Protein AF-A0A0R3K544-F1 (afdb_monomer_lite)

pLDDT: mean 79.7, std 16.11, range [45.56, 96.62]

Sequence (120 aa):
MPLTRHDHAAQSGVLLQFPVRGEALLVRLADLLRSRIADRGLERDPLFLLISRCPGSRLSIDRTAYVEFLADRCVYCVAIEAQPDTRVTVETTDFDTVVKLVVQYVAERLSEKVFLEAAS

Secondary structure (DSSP, 8-state):
---------------------HHHHHHHHHHHHHHHHHTTT-SS-S---EEE-SSSEEEE-SSSEEEEEETTTTEEEEEEEEETTEEEEEEES-HHHHHHHHHHHHHHHHHHHHHHHHT-

Foldseek 3Di:
DDDDDPPPPPPPDDPPPPPPQVLVVLVVLLVVVVVVVVVVVDPDDQFDQDWDPPPFTKGGGHPFWIWTQDRVVCWIWTWGAPDVVDIDIDIGNDVVVVSVVSVVVSVVVVVVVVVVVVVD

Structure (mmCIF, N/CA/C/O backbone):
data_AF-A0A0R3K544-F1
#
_entry.id   AF-A0A0R3K544-F1
#
loop_
_atom_site.group_PDB
_atom_site.id
_atom_site.type_symbol
_atom_site.label_atom_id
_atom_site.label_alt_id
_atom_site.label_comp_id
_atom_site.label_asym_id
_atom_site.label_entity_id
_atom_site.label_seq_id
_atom_site.pdbx_PDB_ins_code
_atom_site.Cartn_x
_atom_site.Cartn_y
_atom_site.Cartn_z
_atom_site.occupancy
_atom_site.B_iso_or_equiv
_atom_site.auth_seq_id
_atom_site.auth_comp_id
_atom_site.auth_asym_id
_atom_site.auth_atom_id
_atom_site.pdbx_PDB_model_num
ATOM 1 N N . MET A 1 1 ? 50.239 -41.769 -26.686 1.00 48.19 1 MET A N 1
ATOM 2 C CA . MET A 1 1 ? 49.863 -40.882 -25.563 1.00 48.19 1 MET A CA 1
ATOM 3 C C . MET A 1 1 ? 50.524 -39.539 -25.822 1.00 48.19 1 MET A C 1
ATOM 5 O O . MET A 1 1 ? 51.744 -39.526 -25.929 1.00 48.19 1 MET A O 1
ATOM 9 N N . PRO A 1 2 ? 49.738 -38.487 -26.103 1.00 45.56 2 PRO A N 1
ATOM 10 C CA . PRO A 1 2 ? 49.104 -37.731 -25.022 1.00 45.56 2 PRO A CA 1
ATOM 11 C C . PRO A 1 2 ? 47.591 -37.524 -25.206 1.00 45.56 2 PRO A C 1
ATOM 13 O O . PRO A 1 2 ? 47.064 -37.567 -26.313 1.00 45.56 2 PRO A O 1
ATOM 16 N N . LEU A 1 3 ? 46.909 -37.346 -24.073 1.00 48.44 3 LEU A N 1
ATOM 17 C CA . LEU A 1 3 ? 45.471 -37.119 -23.935 1.00 48.44 3 LEU A CA 1
ATOM 18 C C . LEU A 1 3 ? 45.138 -35.656 -24.247 1.00 48.44 3 LEU A C 1
ATOM 20 O O . LEU A 1 3 ? 45.611 -34.750 -23.561 1.00 48.44 3 LEU A O 1
ATOM 24 N N . THR A 1 4 ? 44.306 -35.427 -25.259 1.00 54.06 4 THR A N 1
ATOM 25 C CA . THR A 1 4 ? 43.736 -34.110 -25.550 1.00 54.06 4 THR A CA 1
ATOM 26 C C . THR A 1 4 ? 42.661 -33.815 -24.508 1.00 54.06 4 THR A C 1
ATOM 28 O O . THR A 1 4 ? 41.624 -34.474 -24.449 1.00 54.06 4 THR A O 1
ATOM 31 N N . ARG A 1 5 ? 42.944 -32.859 -23.625 1.00 48.91 5 ARG A N 1
ATOM 32 C CA . ARG A 1 5 ? 42.026 -32.396 -22.585 1.00 48.91 5 ARG A CA 1
ATOM 33 C C . ARG A 1 5 ? 40.910 -31.602 -23.269 1.00 48.91 5 ARG A C 1
ATOM 35 O O . ARG A 1 5 ? 41.166 -30.534 -23.814 1.00 48.91 5 ARG A O 1
ATOM 42 N N . HIS A 1 6 ? 39.694 -32.141 -23.281 1.00 52.12 6 HIS A N 1
ATOM 43 C CA . HIS A 1 6 ? 38.508 -31.369 -23.634 1.00 52.12 6 HIS A CA 1
ATOM 44 C C . HIS A 1 6 ? 38.269 -30.338 -22.528 1.00 52.12 6 HIS A C 1
ATOM 46 O O . HIS A 1 6 ? 37.836 -30.696 -21.432 1.00 52.12 6 HIS A O 1
ATOM 52 N N . ASP A 1 7 ? 38.567 -29.070 -22.809 1.00 49.38 7 ASP A N 1
ATOM 53 C CA . ASP A 1 7 ? 38.017 -27.959 -22.041 1.00 49.38 7 ASP A CA 1
ATOM 54 C C . ASP A 1 7 ? 36.500 -27.962 -22.254 1.00 49.38 7 ASP A C 1
ATOM 56 O O . ASP A 1 7 ? 35.989 -27.583 -23.310 1.00 49.38 7 ASP A O 1
ATOM 60 N N . HIS A 1 8 ? 35.765 -28.444 -21.251 1.00 47.38 8 HIS A N 1
ATOM 61 C CA . HIS A 1 8 ? 34.351 -28.132 -21.122 1.00 47.38 8 HIS A CA 1
ATOM 62 C C . HIS A 1 8 ? 34.268 -26.625 -20.888 1.00 47.38 8 HIS A C 1
ATOM 64 O O . HIS A 1 8 ? 34.478 -26.153 -19.771 1.00 47.38 8 HIS A O 1
ATOM 70 N N . ALA A 1 9 ? 33.982 -25.871 -21.949 1.00 55.28 9 ALA A N 1
ATOM 71 C CA . ALA A 1 9 ? 33.536 -24.497 -21.829 1.00 55.28 9 ALA A CA 1
ATOM 72 C C . ALA A 1 9 ? 32.324 -24.502 -20.892 1.00 55.28 9 ALA A C 1
ATOM 74 O O . ALA A 1 9 ? 31.241 -24.962 -21.262 1.00 55.28 9 ALA A O 1
ATOM 75 N N . ALA A 1 10 ? 32.534 -24.065 -19.650 1.00 57.62 10 ALA A N 1
ATOM 76 C CA . ALA A 1 10 ? 31.463 -23.831 -18.706 1.00 57.62 10 ALA A CA 1
ATOM 77 C C . ALA A 1 10 ? 30.540 -22.800 -19.355 1.00 57.62 10 ALA A C 1
ATOM 79 O O . ALA A 1 10 ? 30.882 -21.623 -19.470 1.00 57.62 10 ALA A O 1
ATOM 80 N N . GLN A 1 11 ? 29.402 -23.263 -19.868 1.00 57.41 11 GLN A N 1
ATOM 81 C CA . GLN A 1 11 ? 28.356 -22.386 -20.359 1.00 57.41 11 GLN A CA 1
ATOM 82 C C . GLN A 1 11 ? 27.816 -21.646 -19.137 1.00 57.41 11 GLN A C 1
ATOM 84 O O . GLN A 1 11 ? 26.978 -22.163 -18.401 1.00 57.41 11 GLN A O 1
ATOM 89 N N . SER A 1 12 ? 28.356 -20.456 -18.881 1.00 60.97 12 SER A N 1
ATOM 90 C CA . SER A 1 12 ? 27.802 -19.519 -17.914 1.00 60.97 12 SER A CA 1
ATOM 91 C C . SER A 1 12 ? 26.401 -19.145 -18.383 1.00 60.97 12 SER A C 1
ATOM 93 O O . SER A 1 12 ? 26.228 -18.289 -19.249 1.00 60.97 12 SER A O 1
ATOM 95 N N . GLY A 1 13 ? 25.395 -19.832 -17.847 1.00 60.75 13 GLY A N 1
ATOM 96 C CA . GLY A 1 13 ? 24.004 -19.452 -18.028 1.00 60.75 13 GLY A CA 1
ATOM 97 C C . GLY A 1 13 ? 23.790 -18.056 -17.449 1.00 60.75 13 GLY A C 1
ATOM 98 O O . GLY A 1 13 ? 24.100 -17.804 -16.286 1.00 60.75 13 GLY A O 1
ATOM 99 N N . VAL A 1 14 ? 23.277 -17.136 -18.262 1.00 62.38 14 VAL A N 1
ATOM 100 C CA . VAL A 1 14 ? 22.843 -15.820 -17.789 1.00 62.38 14 VAL A CA 1
ATOM 101 C C . VAL A 1 14 ? 21.546 -16.015 -17.011 1.00 62.38 14 VAL A C 1
ATOM 103 O O . VAL A 1 14 ? 20.535 -16.436 -17.573 1.00 62.38 14 VAL A O 1
ATOM 106 N N . LEU A 1 15 ? 21.570 -15.710 -15.714 1.00 56.66 15 LEU A N 1
ATOM 107 C CA . LEU A 1 15 ? 20.360 -15.632 -14.905 1.00 56.66 15 LEU A CA 1
ATOM 108 C C . LEU A 1 15 ? 19.552 -14.416 -15.377 1.00 56.66 15 LEU A C 1
ATOM 110 O O . LEU A 1 15 ? 19.841 -13.280 -15.005 1.00 56.66 15 LEU A O 1
ATOM 114 N N . LEU A 1 16 ? 18.548 -14.647 -16.220 1.00 50.59 16 LEU A N 1
ATOM 115 C CA . LEU A 1 16 ? 17.571 -13.620 -16.553 1.00 50.59 16 LEU A CA 1
ATOM 116 C C . LEU A 1 16 ? 16.723 -13.376 -15.306 1.00 50.59 16 LEU A C 1
ATOM 118 O O . LEU A 1 16 ? 15.916 -14.225 -14.923 1.00 50.59 16 LEU A O 1
ATOM 122 N N . GLN A 1 17 ? 16.906 -12.226 -14.657 1.00 51.94 17 GLN A N 1
ATOM 123 C CA . GLN A 1 17 ? 15.937 -11.779 -13.667 1.00 51.94 17 GLN A CA 1
ATOM 124 C C . GLN A 1 17 ? 14.638 -11.488 -14.412 1.00 51.94 17 GLN A C 1
ATOM 126 O O . GLN A 1 17 ? 14.507 -10.474 -15.096 1.00 51.94 17 GLN A O 1
ATOM 131 N N . PHE A 1 18 ? 13.689 -12.420 -14.327 1.00 47.06 18 PHE A N 1
ATOM 132 C CA . PHE A 1 18 ? 12.323 -12.147 -14.742 1.00 47.06 18 PHE A CA 1
ATOM 133 C C . PHE A 1 18 ? 11.859 -10.931 -13.942 1.00 47.06 18 PHE A C 1
ATOM 135 O O . PHE A 1 18 ? 11.926 -10.980 -12.710 1.00 47.06 18 PHE A O 1
ATOM 142 N N . PRO A 1 19 ? 11.428 -9.837 -14.592 1.00 56.94 19 PRO A N 1
ATOM 143 C CA . PRO A 1 19 ? 10.989 -8.663 -13.868 1.00 56.94 19 PRO A CA 1
ATOM 144 C C . PRO A 1 19 ? 9.764 -9.068 -13.057 1.00 56.94 19 PRO A C 1
ATOM 146 O O . PRO A 1 19 ? 8.675 -9.269 -13.603 1.00 56.94 19 PRO A O 1
ATOM 149 N N . VAL A 1 20 ? 9.947 -9.226 -11.747 1.00 58.62 20 VAL A N 1
ATOM 150 C CA . VAL A 1 20 ? 8.828 -9.278 -10.818 1.00 58.62 20 VAL A CA 1
ATOM 151 C C . VAL A 1 20 ? 8.130 -7.938 -10.988 1.00 58.62 20 VAL A C 1
ATOM 153 O O . VAL A 1 20 ? 8.653 -6.897 -10.598 1.00 58.62 20 VAL A O 1
ATOM 156 N N . ARG A 1 21 ? 6.987 -7.944 -11.679 1.00 76.44 21 ARG A N 1
ATOM 157 C CA . ARG A 1 21 ? 6.225 -6.722 -11.932 1.00 76.44 21 ARG A CA 1
ATOM 158 C C . ARG A 1 21 ? 5.836 -6.158 -10.571 1.00 76.44 21 ARG A C 1
ATOM 160 O O . ARG A 1 21 ? 5.149 -6.851 -9.825 1.00 76.44 21 ARG A O 1
ATOM 167 N N . GLY A 1 22 ? 6.256 -4.935 -10.245 1.00 79.94 22 GLY A N 1
ATOM 168 C CA . GLY A 1 22 ? 5.948 -4.329 -8.944 1.00 79.94 22 GLY A CA 1
ATOM 169 C C . GLY A 1 22 ? 4.445 -4.280 -8.644 1.00 79.94 22 GLY A C 1
ATOM 170 O O . GLY A 1 22 ? 4.031 -4.440 -7.500 1.00 79.94 22 GLY A O 1
ATOM 171 N N . GLU A 1 23 ? 3.614 -4.225 -9.689 1.00 83.81 23 GLU A N 1
ATOM 172 C CA . GLU A 1 23 ? 2.165 -4.460 -9.623 1.00 83.81 23 GLU A CA 1
ATOM 173 C C . GLU A 1 23 ? 1.794 -5.779 -8.923 1.00 83.81 23 GLU A C 1
ATOM 175 O O . GLU A 1 23 ? 0.951 -5.789 -8.028 1.00 83.81 23 GLU A O 1
ATOM 180 N N . ALA A 1 24 ? 2.421 -6.898 -9.296 1.00 88.00 24 ALA A N 1
ATOM 181 C CA . ALA A 1 24 ? 2.116 -8.210 -8.727 1.00 88.00 24 ALA A CA 1
ATOM 182 C C . ALA A 1 24 ? 2.466 -8.276 -7.234 1.00 88.00 24 ALA A C 1
ATOM 184 O O . ALA A 1 24 ? 1.766 -8.933 -6.461 1.00 88.00 24 ALA A O 1
ATOM 185 N N . LEU A 1 25 ? 3.515 -7.563 -6.816 1.00 90.50 25 LEU A N 1
ATOM 186 C CA . LEU A 1 25 ? 3.884 -7.454 -5.407 1.00 90.50 25 LEU A CA 1
ATOM 187 C C . LEU A 1 25 ? 2.853 -6.646 -4.611 1.00 90.50 25 LEU A C 1
ATOM 189 O O . LEU A 1 25 ? 2.497 -7.059 -3.508 1.00 90.50 25 LEU A O 1
ATOM 193 N N . LEU A 1 26 ? 2.296 -5.572 -5.182 1.00 91.31 26 LEU A N 1
ATOM 194 C CA . LEU A 1 26 ? 1.201 -4.823 -4.554 1.00 91.31 26 LEU A CA 1
ATOM 195 C C . LEU A 1 26 ? -0.074 -5.656 -4.411 1.00 91.31 26 LEU A C 1
ATOM 197 O O . LEU A 1 26 ? -0.702 -5.631 -3.354 1.00 91.31 26 LEU A O 1
ATOM 201 N N . VAL A 1 27 ? -0.437 -6.425 -5.442 1.00 89.31 27 VAL A N 1
ATOM 202 C CA . VAL A 1 27 ? -1.583 -7.346 -5.377 1.00 89.31 27 VAL A CA 1
ATOM 203 C C . VAL A 1 27 ? -1.372 -8.373 -4.266 1.00 89.31 27 VAL A C 1
ATOM 205 O O . VAL A 1 27 ? -2.234 -8.534 -3.404 1.00 89.31 27 VAL A O 1
ATOM 208 N N . ARG A 1 28 ? -0.189 -8.998 -4.218 1.00 91.44 28 ARG A N 1
ATOM 209 C CA . ARG A 1 28 ? 0.150 -9.975 -3.177 1.00 91.44 28 ARG A CA 1
ATOM 210 C C . ARG A 1 28 ? 0.118 -9.368 -1.774 1.00 91.44 28 ARG A C 1
ATOM 212 O O . ARG A 1 28 ? -0.333 -10.026 -0.841 1.00 91.44 28 ARG A O 1
ATOM 219 N N . LEU A 1 29 ? 0.594 -8.134 -1.609 1.00 93.00 29 LEU A N 1
ATOM 220 C CA . LEU A 1 29 ? 0.525 -7.425 -0.333 1.00 93.00 29 LEU A CA 1
ATOM 221 C C . LEU A 1 29 ? -0.924 -7.184 0.094 1.00 93.00 29 LEU A C 1
ATOM 223 O O . LEU A 1 29 ? -1.259 -7.443 1.247 1.00 93.00 29 LEU A O 1
ATOM 227 N N . ALA A 1 30 ? -1.788 -6.753 -0.826 1.00 92.44 30 ALA A N 1
ATOM 228 C CA . ALA A 1 30 ? -3.206 -6.562 -0.539 1.00 92.44 30 ALA A CA 1
ATOM 229 C C . ALA A 1 30 ? -3.866 -7.863 -0.062 1.00 92.44 30 ALA A C 1
ATOM 231 O O . ALA A 1 30 ? -4.551 -7.861 0.957 1.00 92.44 30 ALA A O 1
ATOM 232 N N . ASP A 1 31 ? -3.613 -8.980 -0.747 1.00 91.44 31 ASP A N 1
ATOM 233 C CA . ASP A 1 31 ? -4.178 -10.283 -0.380 1.00 91.44 31 ASP A CA 1
ATOM 234 C C . ASP A 1 31 ? -3.690 -10.762 0.992 1.00 91.44 31 ASP A C 1
ATOM 236 O O . ASP A 1 31 ? -4.486 -11.232 1.808 1.00 91.44 31 ASP A O 1
ATOM 240 N N . LEU A 1 32 ? -2.398 -10.582 1.288 1.00 91.56 32 LEU A N 1
ATOM 241 C CA . LEU A 1 32 ? -1.837 -10.900 2.601 1.00 91.56 32 LEU A CA 1
ATOM 242 C C . LEU A 1 32 ? -2.482 -10.067 3.713 1.00 91.56 32 LEU A C 1
ATOM 244 O O . LEU A 1 32 ? -2.833 -10.616 4.756 1.00 91.56 32 LEU A O 1
ATOM 248 N N . LEU A 1 33 ? -2.657 -8.762 3.501 1.00 90.75 33 LEU A N 1
ATOM 249 C CA . LEU A 1 33 ? -3.295 -7.884 4.482 1.00 90.75 33 LEU A CA 1
ATOM 250 C C . LEU A 1 33 ? -4.760 -8.271 4.706 1.00 90.75 33 LEU A C 1
ATOM 252 O O . LEU A 1 33 ? -5.170 -8.426 5.854 1.00 90.75 33 LEU A O 1
ATOM 256 N N . ARG A 1 34 ? -5.520 -8.516 3.631 1.00 89.25 34 ARG A N 1
ATOM 257 C CA . ARG A 1 34 ? -6.9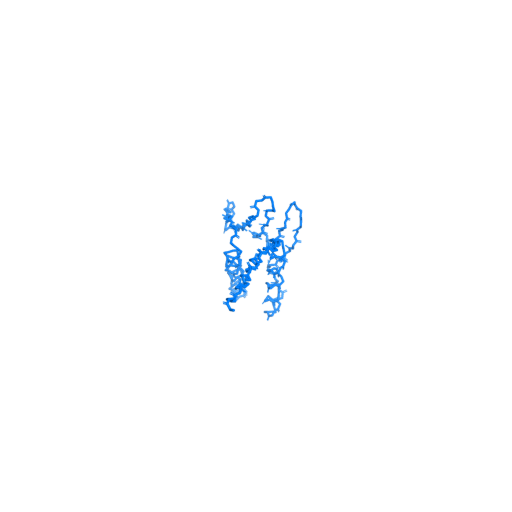22 -8.958 3.719 1.00 89.25 34 ARG A CA 1
ATOM 258 C C . ARG A 1 34 ? -7.058 -10.255 4.503 1.00 89.25 34 ARG A C 1
ATOM 260 O O . ARG A 1 34 ? -7.891 -10.323 5.398 1.00 89.25 34 ARG A O 1
ATOM 267 N N . SER A 1 35 ? -6.219 -11.254 4.218 1.00 87.69 35 SER A N 1
ATOM 268 C CA . SER A 1 35 ? -6.220 -12.518 4.966 1.00 87.69 35 SER A CA 1
ATOM 269 C C . SER A 1 35 ? -5.984 -12.277 6.457 1.00 87.69 35 SER A C 1
ATOM 271 O O . SER A 1 35 ? -6.729 -12.778 7.289 1.00 87.69 35 SER A O 1
ATOM 273 N N . ARG A 1 36 ? -4.988 -11.452 6.802 1.00 83.94 36 ARG A N 1
ATOM 274 C CA . ARG A 1 36 ? -4.642 -11.157 8.200 1.00 83.94 36 ARG A CA 1
ATOM 275 C C . ARG A 1 36 ? -5.725 -10.387 8.950 1.00 83.94 36 ARG A C 1
ATOM 277 O O . ARG A 1 36 ? -5.818 -10.532 10.165 1.00 83.94 36 ARG A O 1
ATOM 284 N N . ILE A 1 37 ? -6.483 -9.538 8.261 1.00 82.69 37 ILE A N 1
ATOM 285 C CA . ILE A 1 37 ? -7.584 -8.773 8.858 1.00 82.69 37 ILE A CA 1
ATOM 286 C C . ILE A 1 37 ? -8.829 -9.649 8.994 1.00 82.69 37 ILE A C 1
ATOM 288 O O . ILE A 1 37 ? -9.467 -9.622 10.044 1.00 82.69 37 ILE A O 1
ATOM 292 N N . ALA A 1 38 ? -9.136 -10.471 7.986 1.00 81.56 38 ALA A N 1
ATOM 293 C CA . ALA A 1 38 ? -10.237 -11.429 8.038 1.00 81.56 38 ALA A CA 1
ATOM 294 C C . ALA A 1 38 ? -10.090 -12.390 9.230 1.00 81.56 38 ALA A C 1
ATOM 296 O O . ALA A 1 38 ? -11.053 -12.598 9.966 1.00 81.56 38 ALA A O 1
ATOM 297 N N . ASP A 1 39 ? -8.869 -12.869 9.498 1.00 78.12 39 ASP A N 1
ATOM 298 C CA . ASP A 1 39 ? -8.557 -13.715 10.660 1.00 78.12 39 ASP A CA 1
ATOM 299 C C . ASP A 1 39 ? -8.848 -13.035 12.016 1.00 78.12 39 ASP A C 1
ATOM 301 O O . ASP A 1 39 ? -8.950 -13.713 13.038 1.00 78.12 39 ASP A O 1
ATOM 305 N N . ARG A 1 40 ? -8.977 -11.700 12.058 1.00 74.88 40 ARG A N 1
ATOM 306 C CA . ARG A 1 40 ? -9.263 -10.930 13.283 1.00 74.88 40 ARG A CA 1
ATOM 307 C C . ARG A 1 40 ? -10.753 -10.673 13.529 1.00 74.88 40 ARG A C 1
ATOM 309 O O . ARG A 1 40 ? -11.080 -10.179 14.602 1.00 74.88 40 ARG A O 1
ATOM 316 N N . GLY A 1 41 ? -11.642 -10.983 12.579 1.00 64.81 41 GLY A N 1
ATOM 317 C CA . GLY A 1 41 ? -13.098 -10.891 12.773 1.00 64.81 41 GLY A CA 1
ATOM 318 C C . GLY A 1 41 ? -13.638 -9.482 13.065 1.00 64.81 41 GLY A C 1
ATOM 319 O O . GLY A 1 41 ? -14.591 -9.335 13.826 1.00 64.81 41 GLY A O 1
ATOM 320 N N . LEU A 1 42 ? -13.025 -8.431 12.510 1.00 66.06 42 LEU A N 1
ATOM 321 C CA . LEU A 1 42 ? -13.450 -7.044 12.738 1.00 66.06 42 LEU A CA 1
ATOM 322 C C . LEU A 1 42 ? -14.724 -6.707 11.935 1.00 66.06 42 LEU A C 1
ATOM 324 O O . LEU A 1 42 ? -14.676 -6.578 10.718 1.00 66.06 42 LEU A O 1
ATOM 328 N N . GLU A 1 43 ? -15.845 -6.489 12.630 1.00 58.91 43 GLU A N 1
ATOM 329 C CA . GLU A 1 43 ? -17.176 -6.161 12.063 1.00 58.91 43 GLU A CA 1
ATOM 330 C C . GLU A 1 43 ? -17.231 -4.835 11.266 1.00 58.91 43 GLU A C 1
ATOM 332 O O . GLU A 1 43 ? -18.124 -4.615 10.449 1.00 58.91 43 GLU A O 1
ATOM 337 N N . ARG A 1 44 ? -16.271 -3.927 11.484 1.00 59.84 44 ARG A N 1
ATOM 338 C CA . ARG A 1 44 ? -16.089 -2.691 10.704 1.00 59.84 44 ARG A CA 1
ATOM 339 C C . ARG A 1 44 ? -14.615 -2.527 10.373 1.00 59.84 44 ARG A C 1
ATOM 341 O O . ARG A 1 44 ? -13.851 -2.078 11.228 1.00 59.84 44 ARG A O 1
ATOM 348 N N . ASP A 1 45 ? -14.232 -2.897 9.156 1.00 64.38 45 ASP A N 1
ATOM 349 C CA . ASP A 1 45 ? -12.868 -2.716 8.662 1.00 64.38 45 ASP A CA 1
ATOM 350 C C . ASP A 1 45 ? -12.640 -1.237 8.278 1.00 64.38 45 ASP A C 1
ATOM 352 O O . ASP A 1 45 ? -13.323 -0.730 7.382 1.00 64.38 45 ASP A O 1
ATOM 356 N N . PRO A 1 46 ? -11.744 -0.496 8.963 1.00 72.81 46 PRO A N 1
ATOM 357 C CA . PRO A 1 46 ? -11.382 0.863 8.560 1.00 72.81 46 PRO A CA 1
ATOM 358 C C . PRO A 1 46 ? -10.519 0.882 7.288 1.00 72.81 46 PRO A C 1
ATOM 360 O O . PRO A 1 46 ? -10.330 1.944 6.693 1.00 72.81 46 PRO A O 1
ATOM 363 N N . LEU A 1 47 ? -9.996 -0.276 6.883 1.00 86.19 47 LEU A N 1
ATOM 364 C CA . LEU A 1 47 ? -9.150 -0.455 5.717 1.00 86.19 47 LEU A CA 1
ATOM 365 C C . LEU A 1 47 ? -10.007 -0.956 4.549 1.00 86.19 47 LEU A C 1
ATOM 367 O O . LEU A 1 47 ? -10.901 -1.780 4.708 1.00 86.19 47 LEU A O 1
ATOM 371 N N . PHE A 1 48 ? -9.742 -0.450 3.347 1.00 88.19 48 PHE A N 1
ATOM 372 C CA . PHE A 1 48 ? -10.442 -0.884 2.130 1.00 88.19 48 PHE A CA 1
ATOM 373 C C . PHE A 1 48 ? -9.574 -1.815 1.283 1.00 88.19 48 PHE A C 1
ATOM 375 O O . PHE A 1 48 ? -10.098 -2.643 0.540 1.00 88.19 48 PHE A O 1
ATOM 382 N N . LEU A 1 49 ? -8.245 -1.655 1.365 1.00 90.88 49 LEU A N 1
ATOM 383 C CA . LEU A 1 49 ? -7.251 -2.447 0.632 1.00 90.88 49 LEU A CA 1
ATOM 384 C C . LEU A 1 49 ? -7.611 -2.618 -0.854 1.00 90.88 49 LEU A C 1
ATOM 386 O O . LEU A 1 49 ? -7.680 -3.736 -1.363 1.00 90.88 49 LEU A O 1
ATOM 390 N N . LEU A 1 50 ? -7.891 -1.524 -1.560 1.00 91.81 50 LEU A N 1
ATOM 391 C CA . LEU A 1 50 ? -8.359 -1.543 -2.949 1.00 91.81 50 LEU A CA 1
ATOM 392 C C . LEU A 1 50 ? -7.192 -1.461 -3.934 1.00 91.81 50 LEU A C 1
ATOM 394 O O . LEU A 1 50 ? -6.296 -0.640 -3.767 1.00 91.81 50 LEU A O 1
ATOM 398 N N . ILE A 1 51 ? -7.237 -2.267 -4.998 1.00 91.94 51 ILE A N 1
ATOM 399 C CA . ILE A 1 51 ? -6.277 -2.191 -6.105 1.00 91.94 51 ILE A CA 1
ATOM 400 C C . ILE A 1 51 ? -6.900 -1.409 -7.265 1.00 91.94 51 ILE A C 1
ATOM 402 O O . ILE A 1 51 ? -7.952 -1.785 -7.778 1.00 91.94 51 ILE A O 1
ATOM 406 N N . SER A 1 52 ? -6.215 -0.361 -7.715 1.00 90.00 52 SER A N 1
ATOM 407 C CA . SER A 1 52 ? -6.493 0.350 -8.969 1.00 90.00 52 SER A CA 1
ATOM 408 C C . SER A 1 52 ? -5.289 0.241 -9.908 1.00 90.00 52 SER A C 1
ATOM 410 O O . SER A 1 52 ? -4.166 0.067 -9.441 1.00 90.00 52 SER A O 1
ATOM 412 N N . ARG A 1 53 ? -5.516 0.275 -11.229 1.00 81.44 53 ARG A N 1
ATOM 413 C CA . ARG A 1 53 ? -4.480 -0.022 -12.242 1.00 81.44 53 ARG A CA 1
ATOM 414 C C . ARG A 1 53 ? -4.160 1.128 -13.215 1.00 81.44 53 ARG A C 1
ATOM 416 O O . ARG A 1 53 ? -3.403 0.905 -14.153 1.00 81.44 53 ARG A O 1
ATOM 423 N N . CYS A 1 54 ? -4.709 2.336 -13.026 1.00 66.19 54 CYS A N 1
ATOM 424 C CA . CYS A 1 54 ? -4.544 3.451 -13.974 1.00 66.19 54 CYS A CA 1
ATOM 425 C C . CYS A 1 54 ? -4.294 4.801 -13.266 1.00 66.19 54 CYS A C 1
ATOM 427 O O . CYS A 1 54 ? -5.065 5.122 -12.360 1.00 66.19 54 CYS A O 1
ATOM 429 N N . PRO A 1 55 ? -3.308 5.631 -13.685 1.00 57.19 55 PRO A N 1
ATOM 430 C CA . PRO A 1 55 ? -2.249 5.383 -14.680 1.00 57.19 55 PRO A CA 1
ATOM 431 C C . PRO A 1 55 ? -1.058 4.556 -14.137 1.00 57.19 55 PRO A C 1
ATOM 433 O O . PRO A 1 55 ? -0.087 4.341 -14.855 1.00 57.19 55 PRO A O 1
ATOM 436 N N . GLY A 1 56 ? -1.144 4.055 -12.901 1.00 69.69 56 GLY A N 1
ATOM 437 C CA . GLY A 1 56 ? -0.206 3.109 -12.290 1.00 69.69 56 GLY A CA 1
ATOM 438 C C . GLY A 1 56 ? -0.941 2.070 -11.440 1.00 69.69 56 GLY A C 1
ATOM 439 O O . GLY A 1 56 ? -2.159 2.142 -11.269 1.00 69.69 56 GLY A O 1
ATOM 440 N N . SER A 1 57 ? -0.213 1.088 -10.904 1.00 87.62 57 SER A N 1
ATOM 441 C CA . SER A 1 57 ? -0.800 0.126 -9.961 1.00 87.62 57 SER A CA 1
ATOM 442 C C . SER A 1 57 ? -0.771 0.706 -8.560 1.00 87.62 57 SER A C 1
ATOM 444 O O . SER A 1 57 ? 0.304 0.935 -8.017 1.00 87.62 57 SER A O 1
ATOM 446 N N . ARG A 1 58 ? -1.939 0.941 -7.967 1.00 93.50 58 ARG A N 1
ATOM 447 C CA . ARG A 1 58 ? -2.071 1.520 -6.632 1.00 93.50 58 ARG A CA 1
ATOM 448 C C . ARG A 1 58 ? -2.876 0.616 -5.717 1.00 93.50 58 ARG A C 1
ATOM 450 O O . ARG A 1 58 ? -3.999 0.246 -6.048 1.00 93.50 58 ARG A O 1
ATOM 457 N N . LEU A 1 59 ? -2.307 0.337 -4.552 1.00 94.88 59 LEU A N 1
ATOM 458 C CA . LEU A 1 59 ? -2.978 -0.209 -3.384 1.00 94.88 59 LEU A CA 1
ATOM 459 C C . LEU A 1 59 ? -3.415 0.944 -2.476 1.00 94.88 59 LEU A C 1
ATOM 461 O O . LEU A 1 59 ? -2.588 1.544 -1.796 1.00 94.88 59 LEU A O 1
ATOM 465 N N . SER A 1 60 ? -4.707 1.251 -2.448 1.00 95.06 60 SER A N 1
ATOM 466 C CA . SER A 1 60 ? -5.294 2.159 -1.460 1.00 95.06 60 SER A CA 1
ATOM 467 C C . SER A 1 60 ? -5.564 1.390 -0.174 1.00 95.06 60 SER A C 1
ATOM 469 O O . SER A 1 60 ? -6.316 0.417 -0.190 1.00 95.06 60 SER A O 1
ATOM 471 N N . ILE A 1 61 ? -4.951 1.810 0.930 1.00 94.38 61 ILE A N 1
ATOM 472 C CA . ILE A 1 61 ? -5.069 1.130 2.222 1.00 94.38 61 ILE A CA 1
ATOM 473 C C . ILE A 1 61 ? -6.339 1.600 2.930 1.00 94.38 61 ILE A C 1
ATOM 475 O O . ILE A 1 61 ? -7.197 0.781 3.250 1.00 94.38 61 ILE A O 1
ATOM 479 N N . ASP A 1 62 ? -6.488 2.915 3.073 1.00 92.44 62 ASP A N 1
ATOM 480 C CA . ASP A 1 62 ? -7.684 3.596 3.572 1.00 92.44 62 ASP A CA 1
ATOM 481 C C . ASP A 1 62 ? -7.860 4.958 2.860 1.00 92.44 62 ASP A C 1
ATOM 483 O O . ASP A 1 62 ? -7.415 5.124 1.722 1.00 92.44 62 ASP A O 1
ATOM 487 N N . ARG A 1 63 ? -8.553 5.931 3.475 1.00 90.00 63 ARG A N 1
ATOM 488 C CA . ARG A 1 63 ? -8.769 7.269 2.875 1.00 90.00 63 ARG A CA 1
ATOM 489 C C . ARG A 1 63 ? -7.513 8.136 2.881 1.00 90.00 63 ARG A C 1
ATOM 491 O O . ARG A 1 63 ? -7.421 9.064 2.088 1.00 90.00 63 ARG A O 1
ATOM 498 N N . THR A 1 64 ? -6.592 7.839 3.786 1.00 92.50 64 THR A N 1
ATOM 499 C CA . THR A 1 64 ? -5.420 8.642 4.139 1.00 92.50 64 THR A CA 1
ATOM 500 C C . THR A 1 64 ? -4.104 7.997 3.711 1.00 92.50 64 THR A C 1
ATOM 502 O O . THR A 1 64 ? -3.079 8.674 3.697 1.00 92.50 64 THR A O 1
ATOM 505 N N . ALA A 1 65 ? -4.105 6.713 3.334 1.00 94.81 65 ALA A N 1
ATOM 506 C CA . ALA A 1 65 ? -2.892 5.998 2.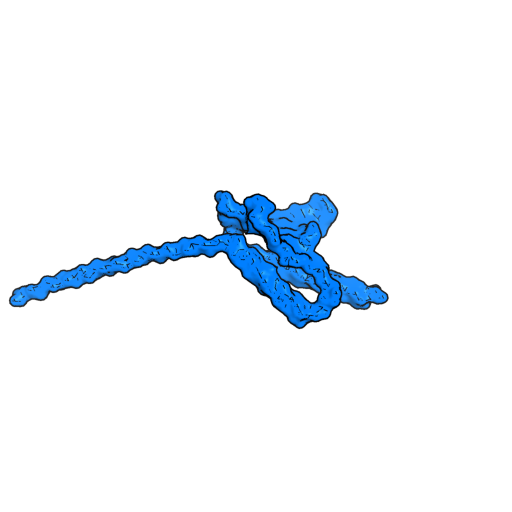952 1.00 94.81 65 ALA A CA 1
ATOM 507 C C . ALA A 1 65 ? -3.020 5.159 1.676 1.00 94.81 65 ALA A C 1
ATOM 509 O O . ALA A 1 65 ? -4.017 4.470 1.441 1.00 94.81 65 ALA A O 1
ATOM 510 N N . TYR A 1 66 ? -1.955 5.164 0.870 1.00 95.38 66 TYR A N 1
ATOM 511 C CA . TYR A 1 66 ? -1.822 4.313 -0.309 1.00 95.38 66 TYR A CA 1
ATOM 512 C C . TYR A 1 66 ? -0.365 3.984 -0.652 1.00 95.38 66 TYR A C 1
ATOM 514 O O . TYR A 1 66 ? 0.569 4.668 -0.237 1.00 95.38 66 TYR A O 1
ATOM 522 N N . VAL A 1 67 ? -0.187 2.953 -1.477 1.00 95.50 67 VAL A N 1
ATOM 523 C CA . VAL A 1 67 ? 1.073 2.614 -2.142 1.00 95.50 67 VAL A CA 1
ATOM 524 C C . VAL A 1 67 ? 0.850 2.576 -3.643 1.00 95.50 67 VAL A C 1
ATOM 526 O O . VAL A 1 67 ? -0.072 1.918 -4.113 1.00 95.50 67 VAL A O 1
ATOM 529 N N . GLU A 1 68 ? 1.695 3.251 -4.406 1.00 94.31 68 GLU A N 1
ATOM 530 C CA . GLU A 1 68 ? 1.650 3.274 -5.864 1.00 94.31 68 GLU A CA 1
ATOM 531 C C . GLU A 1 68 ? 2.956 2.747 -6.449 1.00 94.31 68 GLU A C 1
ATOM 533 O O . GLU A 1 68 ? 4.036 3.106 -5.993 1.00 94.31 68 GLU A O 1
ATOM 538 N N . PHE A 1 69 ? 2.863 1.889 -7.459 1.00 92.31 69 PHE A N 1
ATOM 539 C CA . PHE A 1 69 ? 3.998 1.462 -8.261 1.00 92.31 69 PHE A CA 1
ATOM 540 C C . PHE A 1 69 ? 4.032 2.267 -9.558 1.00 92.31 69 PHE A C 1
ATOM 542 O O . PHE A 1 69 ? 3.115 2.194 -10.384 1.00 92.31 69 PHE A O 1
ATOM 549 N N . LEU A 1 70 ? 5.117 3.015 -9.723 1.00 89.38 70 LEU A N 1
ATOM 550 C CA . LEU A 1 70 ? 5.400 3.867 -10.866 1.00 89.38 70 LEU A CA 1
ATOM 551 C C . LEU A 1 70 ? 6.261 3.082 -11.854 1.00 89.38 70 LEU A C 1
ATOM 553 O O . LEU A 1 70 ? 7.470 2.929 -11.669 1.00 89.38 70 LEU A O 1
ATOM 55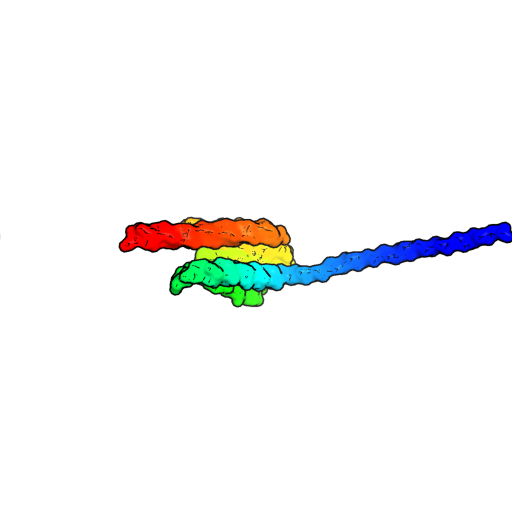7 N N . ALA A 1 71 ? 5.610 2.512 -12.868 1.00 84.31 71 ALA A N 1
ATOM 558 C CA . ALA A 1 71 ? 6.235 1.573 -13.799 1.00 84.31 71 ALA A CA 1
ATOM 559 C C . ALA A 1 71 ? 7.306 2.221 -14.692 1.00 84.31 71 ALA A C 1
ATOM 561 O O . ALA A 1 71 ? 8.250 1.551 -15.095 1.00 84.31 71 ALA A O 1
ATOM 562 N N . ASP A 1 72 ? 7.173 3.516 -14.969 1.00 85.50 72 ASP A N 1
ATOM 563 C CA . ASP A 1 72 ? 8.134 4.345 -15.698 1.00 85.50 72 ASP A CA 1
ATOM 564 C C . ASP A 1 72 ? 9.475 4.477 -14.962 1.00 85.50 72 ASP A C 1
ATOM 566 O O . ASP A 1 72 ? 10.529 4.510 -15.596 1.00 85.50 72 ASP A O 1
ATOM 570 N N . ARG A 1 73 ? 9.437 4.517 -13.625 1.00 86.56 73 ARG A N 1
ATOM 571 C CA . ARG A 1 73 ? 10.620 4.681 -12.764 1.00 86.56 73 ARG A CA 1
ATOM 572 C C . ARG A 1 73 ? 11.036 3.402 -12.036 1.00 86.56 73 ARG A C 1
ATOM 574 O O . ARG A 1 73 ? 12.094 3.386 -11.417 1.00 86.56 73 ARG A O 1
ATOM 581 N N . CYS A 1 74 ? 10.226 2.343 -12.096 1.00 87.06 74 CYS A N 1
ATOM 582 C CA . CYS A 1 74 ? 10.374 1.131 -11.282 1.00 87.06 74 CYS A CA 1
ATOM 583 C C . CYS A 1 74 ? 10.480 1.430 -9.772 1.00 87.06 74 CYS A C 1
ATOM 585 O O . CYS A 1 74 ? 11.266 0.808 -9.060 1.00 87.06 74 CYS A O 1
ATOM 587 N N . VAL A 1 75 ? 9.682 2.385 -9.285 1.00 90.94 75 VAL A N 1
ATOM 588 C CA . VAL A 1 75 ? 9.711 2.879 -7.898 1.00 90.94 75 VAL A CA 1
ATOM 589 C C . VAL A 1 75 ? 8.344 2.701 -7.245 1.00 90.94 75 VAL A C 1
ATOM 591 O O . VAL A 1 75 ? 7.306 2.892 -7.880 1.00 90.94 75 VAL A O 1
ATOM 594 N N . TYR A 1 76 ? 8.345 2.361 -5.960 1.00 93.56 76 TYR A N 1
ATOM 595 C CA . TYR A 1 76 ? 7.172 2.419 -5.100 1.00 93.56 76 TYR A CA 1
ATOM 596 C C . TYR A 1 76 ? 7.100 3.777 -4.408 1.00 93.56 76 TYR A C 1
ATOM 598 O O . TYR A 1 76 ? 8.090 4.239 -3.846 1.00 93.56 76 TYR A O 1
ATOM 606 N N . CYS A 1 77 ? 5.921 4.384 -4.402 1.00 95.06 77 CYS A N 1
ATOM 607 C CA . CYS A 1 77 ? 5.602 5.576 -3.636 1.00 95.06 77 CYS A CA 1
ATOM 608 C C . CYS A 1 77 ? 4.596 5.204 -2.548 1.00 95.06 77 CYS A C 1
ATOM 610 O O . CYS A 1 77 ? 3.449 4.861 -2.842 1.00 95.06 77 CYS A O 1
ATOM 612 N N . VAL A 1 78 ? 5.034 5.244 -1.293 1.00 96.62 78 VAL A N 1
ATOM 613 C CA . VAL A 1 78 ? 4.166 5.103 -0.122 1.00 96.62 78 VAL A CA 1
ATOM 614 C C . VAL A 1 78 ? 3.739 6.496 0.306 1.00 96.62 78 VAL A C 1
ATOM 616 O O . VAL A 1 78 ? 4.580 7.369 0.497 1.00 96.62 78 VAL A O 1
ATOM 619 N N . ALA A 1 79 ? 2.440 6.705 0.465 1.00 96.12 79 ALA A N 1
ATOM 620 C CA . ALA A 1 79 ? 1.856 7.975 0.851 1.00 96.12 79 ALA A CA 1
ATOM 621 C C . ALA A 1 79 ? 0.953 7.784 2.066 1.00 96.12 79 ALA A C 1
ATOM 623 O O . ALA A 1 79 ? 0.050 6.953 2.020 1.00 96.12 79 ALA A O 1
ATOM 624 N N . ILE A 1 80 ? 1.188 8.563 3.122 1.00 94.56 80 ILE A N 1
ATOM 625 C CA . ILE A 1 80 ? 0.412 8.530 4.364 1.00 94.56 80 ILE A CA 1
ATOM 626 C C . ILE A 1 80 ? 0.124 9.967 4.798 1.00 94.56 80 ILE A C 1
ATOM 628 O O . ILE A 1 80 ? 1.040 10.772 4.965 1.00 94.56 80 ILE A O 1
ATOM 632 N N . GLU A 1 81 ? -1.145 10.299 4.987 1.00 91.69 81 GLU A N 1
ATOM 633 C CA . GLU A 1 81 ? -1.570 11.541 5.625 1.00 91.69 81 GLU A CA 1
ATOM 634 C C . GLU A 1 81 ? -1.527 11.367 7.149 1.00 91.69 81 GLU A C 1
ATOM 636 O O . GLU A 1 81 ? -2.245 10.541 7.715 1.00 91.69 81 GLU A O 1
ATOM 641 N N . ALA A 1 82 ? -0.626 12.103 7.803 1.00 80.44 82 ALA A N 1
ATOM 642 C CA . ALA A 1 82 ? -0.386 12.009 9.244 1.00 80.44 82 ALA A CA 1
ATOM 643 C C . ALA A 1 82 ? -1.284 12.971 10.040 1.00 80.44 82 ALA A C 1
ATOM 645 O O . ALA A 1 82 ? -1.681 12.672 11.164 1.00 80.44 82 ALA A O 1
ATOM 646 N N . GLN A 1 83 ? -1.597 14.126 9.453 1.00 78.69 83 GLN A N 1
ATOM 647 C CA . GLN A 1 83 ? -2.489 15.164 9.974 1.00 78.69 83 GLN A CA 1
ATOM 648 C C . GLN A 1 83 ? -3.153 15.867 8.784 1.00 78.69 83 GLN A C 1
ATOM 650 O O . GLN A 1 83 ? -2.612 15.768 7.677 1.00 78.69 83 GLN A O 1
ATOM 655 N N . PRO A 1 84 ? -4.263 16.605 8.986 1.00 80.00 84 PRO A N 1
ATOM 656 C CA . PRO A 1 84 ? -4.792 17.483 7.949 1.00 80.00 84 PRO A CA 1
ATOM 657 C C . PRO A 1 84 ? -3.664 18.341 7.366 1.00 80.00 84 PRO A C 1
ATOM 659 O O . PRO A 1 84 ? -2.850 18.892 8.109 1.00 80.00 84 PRO A O 1
ATOM 662 N N . ASP A 1 85 ? -3.569 18.370 6.040 1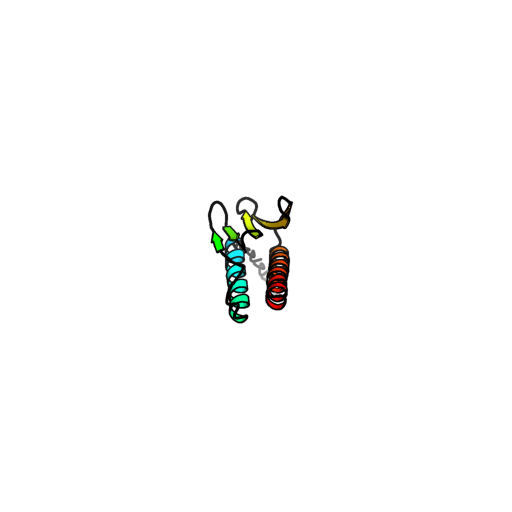.00 83.56 85 ASP A N 1
ATOM 663 C CA . ASP A 1 85 ? -2.544 19.097 5.278 1.00 83.56 85 ASP A CA 1
ATOM 664 C C . ASP A 1 85 ? -1.089 18.613 5.468 1.00 83.56 85 ASP A C 1
ATOM 666 O O . ASP A 1 85 ? -0.164 19.187 4.894 1.00 83.56 85 ASP A O 1
ATOM 670 N N . THR A 1 86 ? -0.858 17.521 6.209 1.00 89.00 86 THR A N 1
ATOM 671 C CA . THR A 1 86 ? 0.472 16.921 6.395 1.00 89.00 86 THR A CA 1
ATOM 672 C C . THR A 1 86 ? 0.530 15.529 5.791 1.00 89.00 86 THR A C 1
ATOM 674 O O . THR A 1 86 ? 0.004 14.555 6.336 1.00 89.00 86 THR A O 1
ATOM 677 N N . ARG A 1 87 ? 1.256 15.419 4.678 1.00 92.38 87 ARG A N 1
ATOM 678 C CA . ARG A 1 87 ? 1.429 14.169 3.946 1.00 92.38 87 ARG A CA 1
ATOM 679 C C . ARG A 1 87 ? 2.888 13.742 3.909 1.00 92.38 87 ARG A C 1
ATOM 681 O O . ARG A 1 87 ? 3.742 14.445 3.378 1.00 92.38 87 ARG A O 1
ATOM 688 N N . VAL A 1 88 ? 3.150 12.548 4.421 1.00 93.88 88 VAL A N 1
ATOM 689 C CA . VAL A 1 88 ? 4.445 11.882 4.324 1.00 93.88 88 VAL A CA 1
ATOM 690 C C . VAL A 1 88 ? 4.458 11.044 3.053 1.00 93.88 88 VAL A C 1
ATOM 692 O O . VAL A 1 88 ? 3.519 10.292 2.780 1.00 93.88 88 VAL A O 1
ATOM 695 N N . THR A 1 89 ? 5.521 11.183 2.262 1.00 95.31 89 THR A N 1
ATOM 696 C CA . THR A 1 89 ? 5.750 10.352 1.077 1.00 95.31 89 THR A CA 1
ATOM 697 C C . THR A 1 89 ? 7.134 9.730 1.132 1.00 95.31 89 THR A C 1
ATOM 699 O O . THR A 1 89 ? 8.102 10.395 1.497 1.00 95.31 89 THR A O 1
ATOM 702 N N . VAL A 1 90 ? 7.217 8.446 0.797 1.00 96.44 90 VAL A N 1
ATOM 703 C CA . VAL A 1 90 ? 8.468 7.692 0.722 1.00 96.44 90 VAL A CA 1
ATOM 704 C C . VAL A 1 90 ? 8.537 7.046 -0.653 1.00 96.44 90 VAL A C 1
ATOM 706 O O . VAL A 1 90 ? 7.709 6.196 -0.979 1.00 96.44 90 VAL A O 1
ATOM 709 N N . GLU A 1 91 ? 9.523 7.448 -1.452 1.00 96.19 91 GLU A N 1
ATOM 710 C CA . GLU A 1 91 ? 9.860 6.791 -2.714 1.00 96.19 91 GLU A CA 1
ATOM 711 C C . GLU A 1 91 ? 10.995 5.785 -2.475 1.00 96.19 91 GLU A C 1
ATOM 713 O O . GLU A 1 91 ? 12.027 6.121 -1.895 1.00 96.19 91 GLU A O 1
ATOM 718 N N . THR A 1 92 ? 10.807 4.534 -2.893 1.00 94.56 92 THR A N 1
ATOM 719 C CA . THR A 1 92 ? 11.810 3.473 -2.730 1.00 94.56 92 THR A CA 1
ATOM 720 C C . THR A 1 92 ? 11.687 2.408 -3.816 1.00 94.56 92 THR A C 1
ATOM 722 O O . THR A 1 92 ? 10.595 2.114 -4.298 1.00 94.56 92 THR A O 1
ATOM 725 N N . THR A 1 93 ? 12.804 1.793 -4.200 1.00 92.69 93 THR A N 1
ATOM 726 C CA . THR A 1 93 ? 12.820 0.578 -5.034 1.00 92.69 93 THR A CA 1
ATOM 727 C C . THR A 1 93 ? 12.761 -0.701 -4.193 1.00 92.69 93 THR A C 1
ATOM 729 O O . THR A 1 93 ? 12.538 -1.781 -4.734 1.00 92.69 93 THR A O 1
ATOM 732 N N . ASP A 1 94 ? 12.975 -0.593 -2.879 1.00 92.38 94 ASP A N 1
ATOM 733 C CA . ASP A 1 94 ? 12.995 -1.720 -1.951 1.00 92.38 94 ASP A CA 1
ATOM 734 C C . ASP A 1 94 ? 11.585 -2.059 -1.457 1.00 92.38 94 ASP A C 1
ATOM 736 O O . ASP A 1 94 ? 10.977 -1.324 -0.673 1.00 92.38 94 ASP A O 1
ATOM 740 N N . PHE A 1 95 ? 11.064 -3.199 -1.909 1.00 92.19 95 PHE A N 1
ATOM 741 C CA . PHE A 1 95 ? 9.723 -3.639 -1.541 1.00 92.19 95 PHE A CA 1
ATOM 742 C C . PHE A 1 95 ? 9.622 -4.055 -0.066 1.00 92.19 95 PHE A C 1
ATOM 744 O O . PHE A 1 95 ? 8.565 -3.886 0.539 1.00 92.19 95 PHE A O 1
ATOM 751 N N . ASP A 1 96 ? 10.702 -4.529 0.558 1.00 93.31 96 ASP A N 1
ATOM 752 C CA . ASP A 1 96 ? 10.698 -4.850 1.989 1.00 93.31 96 ASP A CA 1
ATOM 753 C C . ASP A 1 96 ? 10.464 -3.600 2.851 1.00 93.31 96 ASP A C 1
ATOM 755 O O . ASP A 1 96 ? 9.713 -3.645 3.830 1.00 93.31 96 ASP A O 1
ATOM 759 N N . THR A 1 97 ? 11.035 -2.456 2.463 1.00 94.88 97 THR A N 1
ATOM 760 C CA . THR A 1 97 ? 10.740 -1.156 3.084 1.00 94.88 97 THR A CA 1
ATOM 761 C C . THR A 1 97 ? 9.261 -0.792 2.955 1.00 94.88 97 THR A C 1
ATOM 763 O O . THR A 1 97 ? 8.648 -0.381 3.942 1.00 94.88 97 THR A O 1
ATOM 766 N N . VAL A 1 98 ? 8.656 -1.003 1.780 1.00 95.38 98 VAL A N 1
ATOM 767 C CA . VAL A 1 98 ? 7.210 -0.792 1.573 1.00 95.38 98 VAL A CA 1
ATOM 768 C C . VAL A 1 98 ? 6.397 -1.662 2.527 1.00 95.38 98 VAL A C 1
ATOM 770 O O . VAL A 1 98 ? 5.525 -1.155 3.229 1.00 95.38 98 VAL A O 1
ATOM 773 N N . VAL A 1 99 ? 6.702 -2.960 2.599 1.00 95.06 99 VAL A N 1
ATOM 774 C CA . VAL A 1 99 ? 5.990 -3.903 3.472 1.00 95.06 99 VAL A CA 1
ATOM 775 C C . VAL A 1 99 ? 6.078 -3.470 4.934 1.00 95.06 99 VAL A C 1
ATOM 777 O O . VAL A 1 99 ? 5.054 -3.446 5.613 1.00 95.06 99 VAL A O 1
ATOM 780 N N . LYS A 1 100 ? 7.263 -3.082 5.420 1.00 95.44 100 LYS A N 1
ATOM 781 C CA . LYS A 1 100 ? 7.449 -2.624 6.808 1.00 95.44 100 LYS A CA 1
ATOM 782 C C . LYS A 1 100 ? 6.592 -1.402 7.131 1.00 95.44 100 LYS A C 1
ATOM 784 O O . LYS A 1 100 ? 5.905 -1.409 8.148 1.00 95.44 100 LYS A O 1
ATOM 789 N N . LEU A 1 101 ? 6.598 -0.391 6.259 1.00 94.62 101 LEU A N 1
ATOM 790 C CA . LEU A 1 101 ? 5.802 0.827 6.444 1.00 94.62 101 LEU A CA 1
ATOM 791 C C . LEU A 1 101 ? 4.303 0.519 6.474 1.00 94.62 101 LEU A C 1
ATOM 793 O O . LEU A 1 101 ? 3.593 0.982 7.361 1.00 94.62 101 LEU A O 1
ATOM 797 N N . VAL A 1 102 ? 3.828 -0.303 5.537 1.00 94.25 102 VAL A N 1
ATOM 798 C CA . VAL A 1 102 ? 2.409 -0.667 5.448 1.00 94.25 102 VAL A CA 1
ATOM 799 C C . VAL A 1 102 ? 1.966 -1.500 6.648 1.00 94.25 102 VAL A C 1
ATOM 801 O O . VAL A 1 102 ? 0.899 -1.250 7.201 1.00 94.25 102 VAL A O 1
ATOM 804 N N . VAL A 1 103 ? 2.775 -2.469 7.084 1.00 92.50 103 VAL A N 1
ATOM 805 C CA . VAL A 1 103 ? 2.462 -3.293 8.261 1.00 92.50 103 VAL A CA 1
ATOM 806 C C . VAL A 1 103 ? 2.414 -2.445 9.529 1.00 92.50 103 VAL A C 1
ATOM 808 O O . VAL A 1 103 ? 1.481 -2.609 10.314 1.00 92.50 103 VAL A O 1
ATOM 811 N N . GLN A 1 104 ? 3.371 -1.530 9.715 1.00 92.19 104 GLN A N 1
ATOM 812 C CA . GLN A 1 104 ? 3.381 -0.610 10.854 1.00 92.19 104 GLN A CA 1
ATOM 813 C C . GLN A 1 104 ? 2.119 0.260 10.859 1.00 92.19 104 GLN A C 1
ATOM 815 O O . GLN A 1 104 ? 1.403 0.303 11.856 1.00 92.19 104 GLN A O 1
ATOM 820 N N . TYR A 1 105 ? 1.800 0.867 9.715 1.00 92.50 105 TYR A N 1
ATOM 821 C CA . TYR A 1 105 ? 0.621 1.711 9.557 1.00 92.50 105 TYR A CA 1
ATOM 822 C C . TYR A 1 105 ? -0.686 0.969 9.867 1.00 92.50 105 TYR A C 1
ATOM 824 O O . TYR A 1 105 ? -1.525 1.441 10.631 1.00 92.50 105 TYR A O 1
ATOM 832 N N . VAL A 1 106 ? -0.855 -0.229 9.301 1.00 90.44 106 VAL A N 1
ATOM 833 C CA . VAL A 1 106 ? -2.041 -1.064 9.534 1.00 90.44 106 VAL A CA 1
ATOM 834 C C . VAL A 1 106 ? -2.147 -1.466 11.005 1.00 90.44 106 VAL A C 1
ATOM 836 O O . VAL A 1 106 ? -3.241 -1.443 11.564 1.00 90.44 106 VAL A O 1
ATOM 839 N N . ALA A 1 107 ? -1.035 -1.817 11.655 1.00 89.00 107 ALA A N 1
ATOM 840 C CA . ALA A 1 107 ? -1.039 -2.171 13.071 1.00 89.00 107 ALA A CA 1
ATOM 841 C C . ALA A 1 107 ? -1.491 -1.000 13.959 1.00 89.00 107 ALA A C 1
ATOM 843 O O . ALA A 1 107 ? -2.313 -1.204 14.853 1.00 89.00 107 ALA A O 1
ATOM 844 N N . GLU A 1 108 ? -1.007 0.213 13.681 1.00 88.62 108 GLU A N 1
ATOM 845 C CA . GLU A 1 108 ? -1.416 1.436 14.382 1.00 88.62 108 GLU A CA 1
ATOM 846 C C . GLU A 1 108 ? -2.909 1.711 14.191 1.00 88.62 108 GLU A C 1
ATOM 848 O O . GLU A 1 108 ? -3.635 1.814 15.179 1.00 88.62 108 GLU A O 1
ATOM 853 N N . ARG A 1 109 ? -3.400 1.691 12.945 1.00 87.25 109 ARG A N 1
ATOM 854 C CA . ARG A 1 109 ? -4.823 1.905 12.629 1.00 87.25 109 ARG A CA 1
ATOM 855 C C . ARG A 1 109 ? -5.753 0.925 13.334 1.00 87.25 109 ARG A C 1
ATOM 857 O O . ARG A 1 109 ? -6.813 1.308 13.832 1.00 87.25 109 ARG A O 1
ATOM 864 N N . LEU A 1 110 ? -5.363 -0.345 13.392 1.00 84.19 110 LEU A N 1
ATOM 865 C CA . LEU A 1 110 ? -6.137 -1.362 14.100 1.00 84.19 110 LEU A CA 1
ATOM 866 C C . LEU A 1 110 ? -6.104 -1.147 15.622 1.00 84.19 110 LEU A C 1
ATOM 868 O O . LEU A 1 110 ? -7.113 -1.383 16.282 1.00 84.19 110 LEU A O 1
ATOM 872 N N . SER A 1 111 ? -4.985 -0.678 16.184 1.00 82.31 111 SER A N 1
ATOM 873 C CA . SER A 1 111 ? -4.867 -0.385 17.618 1.00 82.31 111 SER A CA 1
ATOM 874 C C . SER A 1 111 ? -5.651 0.861 18.041 1.00 82.31 111 SER A C 1
ATOM 876 O O . SER A 1 111 ? -6.310 0.832 19.080 1.00 82.31 111 SER A O 1
ATOM 878 N N . GLU A 1 112 ? -5.606 1.942 17.255 1.00 75.50 112 GLU A N 1
ATOM 879 C CA . GLU A 1 112 ? -6.368 3.176 17.510 1.00 75.50 112 GLU A CA 1
ATOM 880 C C . GLU A 1 112 ? -7.871 2.880 17.635 1.00 75.50 112 GLU A C 1
ATOM 882 O O . GLU A 1 112 ? -8.548 3.401 18.523 1.00 75.50 112 GLU A O 1
ATOM 887 N N . LYS A 1 113 ? -8.388 1.983 16.784 1.00 66.31 113 LYS A N 1
ATOM 888 C CA . LYS A 1 113 ? -9.792 1.566 16.816 1.00 66.31 113 LYS A CA 1
ATOM 889 C C . LYS A 1 113 ? -10.145 0.783 18.078 1.00 66.31 113 LYS A C 1
ATOM 891 O O . LYS A 1 113 ? -11.148 1.101 18.706 1.00 66.31 113 LYS A O 1
ATOM 896 N N . VAL A 1 114 ? -9.328 -0.200 18.468 1.00 60.62 114 VAL A N 1
ATOM 897 C CA . VAL A 1 114 ? -9.564 -0.976 19.701 1.00 60.62 114 VAL A CA 1
ATOM 898 C C . VAL A 1 114 ? -9.623 -0.051 20.917 1.00 60.62 114 VAL A C 1
ATOM 900 O O . VAL A 1 114 ? -10.475 -0.228 21.784 1.00 60.62 114 VAL A O 1
ATOM 903 N N . PHE A 1 115 ? -8.760 0.966 20.962 1.00 57.94 115 PHE A N 1
ATOM 904 C CA . PHE A 1 115 ? -8.786 1.970 22.021 1.00 57.94 115 PHE A CA 1
ATOM 905 C C . PHE A 1 115 ? -10.079 2.802 22.009 1.00 57.94 115 PHE A C 1
ATOM 907 O O . PHE A 1 115 ? -10.687 2.995 23.059 1.00 57.94 115 PHE A O 1
ATOM 914 N N . LEU A 1 116 ? -10.528 3.260 20.835 1.00 58.16 116 LEU A N 1
ATOM 915 C CA . LEU A 1 116 ? -11.750 4.058 20.705 1.00 58.16 116 LEU A CA 1
ATOM 916 C C . LEU A 1 116 ? -13.026 3.252 21.016 1.00 58.16 116 LEU A C 1
ATOM 918 O O . LEU A 1 116 ? -13.952 3.795 21.609 1.00 58.16 116 LEU A O 1
ATOM 922 N N . GLU A 1 117 ? -13.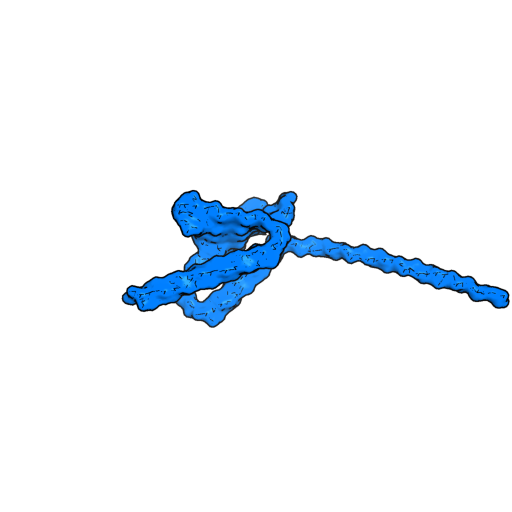069 1.965 20.657 1.00 56.72 117 GLU A N 1
ATOM 923 C CA . GLU A 1 117 ? -14.182 1.061 20.991 1.00 56.72 117 GLU A CA 1
ATOM 924 C C . GLU A 1 117 ? -14.220 0.702 22.484 1.00 56.72 117 GLU A C 1
ATOM 926 O O . GLU A 1 117 ? -15.303 0.550 23.034 1.00 56.72 117 GLU A O 1
ATOM 931 N N . ALA A 1 118 ? -13.070 0.604 23.160 1.00 60.00 118 ALA A N 1
ATOM 932 C CA . ALA A 1 118 ? -13.004 0.328 24.599 1.00 60.00 118 ALA A CA 1
ATOM 933 C C . ALA A 1 118 ? -13.347 1.542 25.487 1.00 60.00 118 ALA A C 1
ATOM 935 O O . ALA A 1 118 ? -13.569 1.379 26.687 1.00 60.00 118 ALA A O 1
ATOM 936 N N . ALA A 1 119 ? -13.350 2.751 24.920 1.00 56.25 119 ALA A N 1
ATOM 937 C CA . ALA A 1 119 ? -13.628 4.001 25.625 1.00 56.25 119 ALA A CA 1
ATOM 938 C C . ALA A 1 119 ? -15.079 4.504 25.463 1.00 56.25 119 ALA A C 1
ATOM 940 O O . ALA A 1 119 ? -15.415 5.546 26.033 1.00 56.25 119 ALA A O 1
ATOM 941 N N . SER A 1 120 ? -15.915 3.799 24.688 1.00 50.25 120 SER A N 1
ATOM 942 C CA . SER A 1 120 ? -17.336 4.103 24.448 1.00 50.25 120 SER A CA 1
ATOM 943 C C . SER A 1 120 ? -18.262 3.140 25.181 1.00 50.25 120 SER A C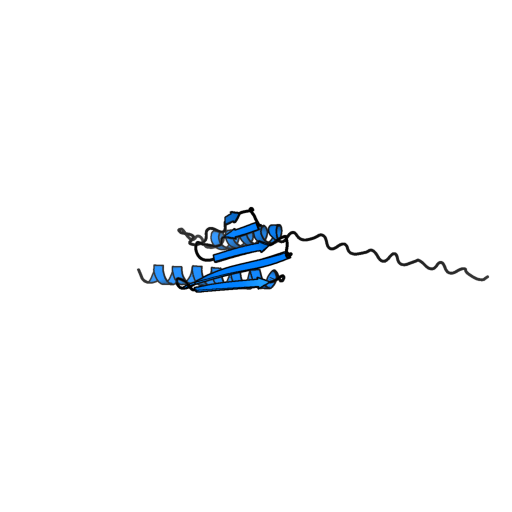 1
ATOM 945 O O . SER A 1 120 ? -19.425 3.561 25.377 1.00 50.25 120 SER A O 1
#

Organism: NCBI:txid1518501

Radius of gyration: 22.13 Å; chains: 1; bounding box: 67×60×51 Å